Protein AF-A0A529MIV0-F1 (afdb_monomer_lite)

Radius of gyration: 14.33 Å; chains: 1; bounding box: 42×28×38 Å

pLDDT: mean 92.87, std 10.55, range [42.03, 98.12]

Secondary structure (DSSP, 8-state):
-----HHHHHHTT-TT--EEEEESS---SSS-B-B-TT-----S-HHHHTTEEEEE--HHHHS--SHHHHHHHHHHHHHHHHHHSTT--HHHHHHHHHHH--STTBTT--HHHH-

Structure (mmCIF, N/CA/C/O backbone):
data_AF-A0A529MIV0-F1
#
_entry.id   AF-A0A529MIV0-F1
#
loop_
_atom_site.group_PDB
_atom_site.id
_atom_site.type_symbol
_atom_site.label_atom_id
_atom_site.label_alt_id
_atom_site.label_comp_id
_atom_site.label_asym_id
_atom_site.label_entity_id
_atom_site.label_seq_id
_atom_site.pdbx_PDB_ins_code
_atom_site.Cartn_x
_atom_site.Cartn_y
_atom_site.Cartn_z
_atom_site.occupancy
_atom_site.B_iso_or_equiv
_atom_site.auth_seq_id
_atom_site.auth_comp_id
_atom_site.auth_asym_id
_atom_site.auth_atom_id
_atom_site.pdbx_PDB_model_num
ATOM 1 N N . ASN A 1 1 ? 24.361 -6.160 16.331 1.00 42.03 1 ASN A N 1
ATOM 2 C CA . ASN A 1 1 ? 23.296 -6.220 17.358 1.00 42.03 1 ASN A CA 1
ATOM 3 C C . ASN A 1 1 ? 22.565 -4.889 17.413 1.00 42.03 1 ASN A C 1
ATOM 5 O O . ASN A 1 1 ? 22.978 -4.017 18.161 1.00 42.03 1 ASN A O 1
ATOM 9 N N . GLY A 1 2 ? 21.549 -4.713 16.565 1.00 55.09 2 GLY A N 1
ATOM 10 C CA . GLY A 1 2 ? 20.801 -3.452 16.458 1.00 55.09 2 GLY A CA 1
ATOM 11 C C . GLY A 1 2 ? 19.883 -3.373 15.234 1.00 55.09 2 GLY A C 1
ATOM 12 O O . GLY A 1 2 ? 19.810 -2.323 14.619 1.00 55.09 2 GLY A O 1
ATOM 13 N N . GLN A 1 3 ? 19.261 -4.482 14.817 1.00 51.22 3 GLN A N 1
ATOM 14 C CA . GLN A 1 3 ? 18.478 -4.535 13.569 1.00 51.22 3 GLN A CA 1
ATOM 15 C C . GLN A 1 3 ? 17.226 -5.416 13.694 1.00 51.22 3 GLN A C 1
ATOM 17 O O . GLN A 1 3 ? 16.858 -6.130 12.771 1.00 51.22 3 GLN A O 1
ATOM 22 N N . GLN A 1 4 ? 16.581 -5.412 14.855 1.00 53.53 4 GLN A N 1
ATOM 23 C CA . GLN A 1 4 ? 15.144 -5.655 14.870 1.00 53.53 4 GLN A CA 1
ATOM 24 C C . GLN A 1 4 ? 14.532 -4.298 15.136 1.00 53.53 4 GLN A C 1
ATOM 26 O O . GLN A 1 4 ? 14.709 -3.750 16.225 1.00 53.53 4 GLN A O 1
ATOM 31 N N . ASP A 1 5 ? 13.897 -3.726 14.116 1.00 58.78 5 ASP A N 1
ATOM 32 C CA . ASP A 1 5 ? 12.998 -2.613 14.348 1.00 58.78 5 ASP A CA 1
ATOM 33 C C . ASP A 1 5 ? 11.820 -3.168 15.159 1.00 58.78 5 ASP A C 1
ATOM 35 O O . ASP A 1 5 ? 10.899 -3.810 14.651 1.00 58.78 5 ASP A O 1
ATOM 39 N N . TYR A 1 6 ? 11.925 -3.027 16.479 1.00 61.50 6 TYR A N 1
ATOM 40 C CA . TYR A 1 6 ? 10.907 -3.495 17.409 1.00 61.50 6 TYR A CA 1
ATOM 41 C C . TYR A 1 6 ? 9.577 -2.772 17.197 1.00 61.50 6 TYR A C 1
ATOM 43 O O . TYR A 1 6 ? 8.542 -3.311 17.586 1.00 61.50 6 TYR A O 1
ATOM 51 N N . LEU A 1 7 ? 9.595 -1.578 16.592 1.00 62.38 7 LEU A N 1
ATOM 52 C CA . LEU A 1 7 ? 8.385 -0.857 16.240 1.00 62.38 7 LEU A CA 1
ATOM 53 C C . LEU A 1 7 ? 7.702 -1.544 15.057 1.00 62.38 7 LEU A C 1
ATOM 55 O O . LEU A 1 7 ? 6.526 -1.876 15.177 1.00 62.38 7 LEU A O 1
ATOM 59 N N . ASP A 1 8 ? 8.433 -1.871 13.992 1.00 66.88 8 ASP A N 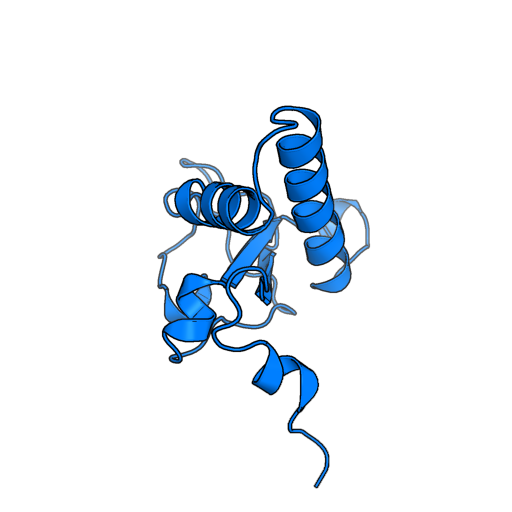1
ATOM 60 C CA . ASP A 1 8 ? 7.876 -2.593 12.837 1.00 66.88 8 ASP A CA 1
ATOM 61 C C . ASP A 1 8 ? 7.332 -3.968 13.232 1.00 66.88 8 ASP A C 1
ATOM 63 O O . ASP A 1 8 ? 6.217 -4.342 12.862 1.00 66.88 8 ASP A O 1
ATOM 67 N N . LEU A 1 9 ? 8.068 -4.706 14.069 1.00 80.62 9 LEU A N 1
ATOM 68 C CA . LEU A 1 9 ? 7.595 -5.983 14.607 1.00 80.62 9 LEU A CA 1
ATOM 69 C C . LEU A 1 9 ? 6.337 -5.820 15.471 1.00 80.62 9 LEU A C 1
ATOM 71 O O . LEU A 1 9 ? 5.461 -6.683 15.443 1.00 80.62 9 LEU A O 1
ATOM 75 N N . ALA A 1 10 ? 6.217 -4.720 16.220 1.00 85.69 10 ALA A N 1
ATOM 76 C CA . ALA A 1 10 ? 5.032 -4.431 17.025 1.00 85.69 10 ALA A CA 1
ATOM 77 C C . ALA A 1 10 ? 3.805 -4.044 16.179 1.00 85.69 10 ALA A C 1
ATOM 79 O O . ALA A 1 10 ? 2.676 -4.134 16.677 1.00 85.69 10 ALA A O 1
ATOM 80 N N . LEU A 1 11 ? 4.006 -3.629 14.924 1.00 90.19 11 LEU A N 1
ATOM 81 C CA . LEU A 1 11 ? 2.937 -3.331 13.970 1.00 90.19 11 LEU A CA 1
ATOM 82 C C . LEU A 1 11 ? 2.377 -4.587 13.289 1.00 90.19 11 LEU A C 1
ATOM 84 O O . LEU A 1 11 ? 1.251 -4.551 12.789 1.00 90.19 11 LEU A O 1
ATOM 88 N N . ILE A 1 12 ? 3.098 -5.712 13.316 1.00 92.12 12 ILE A N 1
ATOM 89 C CA . ILE A 1 12 ? 2.621 -6.974 12.739 1.00 92.12 12 ILE A CA 1
ATOM 90 C C . ILE A 1 12 ? 1.305 -7.392 13.407 1.00 92.12 12 ILE A C 1
ATOM 92 O O . ILE A 1 12 ? 1.192 -7.488 14.631 1.00 92.12 12 ILE A O 1
ATOM 96 N N . GLY A 1 13 ? 0.285 -7.637 12.581 1.00 89.25 13 GLY A N 1
ATOM 97 C CA . GLY A 1 13 ? -1.050 -8.031 13.033 1.00 89.25 13 GLY A CA 1
ATOM 98 C C . GLY A 1 13 ? -1.899 -6.894 13.615 1.00 89.25 13 GLY A C 1
ATOM 99 O O . GLY A 1 13 ? -2.991 -7.159 14.120 1.00 89.25 13 GLY A O 1
ATOM 100 N N . LYS A 1 14 ? -1.446 -5.632 13.565 1.00 93.69 14 LYS A N 1
ATOM 101 C CA . LYS A 1 14 ? -2.286 -4.478 13.917 1.00 93.69 14 LYS A CA 1
ATOM 102 C C . LYS A 1 14 ? -3.242 -4.164 12.769 1.00 93.69 14 LYS A C 1
ATOM 104 O O . LYS A 1 14 ? -2.814 -3.893 11.658 1.00 93.69 14 LYS A O 1
ATOM 109 N N . SER A 1 15 ? -4.535 -4.102 13.077 1.00 91.75 15 SER A N 1
ATOM 110 C CA . SER A 1 15 ? -5.628 -3.978 12.099 1.00 91.75 15 SER A CA 1
ATOM 111 C C . SER A 1 15 ? -5.645 -2.696 11.257 1.00 91.75 15 SER A C 1
ATOM 113 O O . SER A 1 15 ? -6.470 -2.577 10.360 1.00 91.75 15 SER A O 1
ATOM 115 N N . THR A 1 16 ? -4.835 -1.695 11.599 1.00 94.25 16 THR A N 1
ATOM 116 C CA . THR A 1 16 ? -4.767 -0.409 10.883 1.00 94.25 16 THR A CA 1
ATOM 117 C C . THR A 1 16 ? -3.346 -0.039 10.474 1.00 94.25 16 THR A C 1
ATOM 119 O O . THR A 1 16 ? -3.120 1.075 10.006 1.00 94.25 16 THR A O 1
ATOM 122 N N . ALA A 1 17 ? -2.370 -0.917 10.719 1.00 94.94 17 ALA A N 1
ATOM 123 C CA . ALA A 1 17 ? -1.015 -0.707 10.237 1.00 94.94 17 ALA A CA 1
ATOM 124 C C . ALA A 1 17 ? -0.938 -1.165 8.780 1.00 94.94 17 ALA A C 1
ATOM 126 O O . ALA A 1 17 ? -1.484 -2.208 8.434 1.00 94.94 17 ALA A O 1
ATOM 127 N N . ILE A 1 18 ? -0.263 -0.383 7.942 1.00 96.88 18 ILE A N 1
ATOM 128 C CA . ILE A 1 18 ? 0.024 -0.739 6.554 1.00 96.88 18 ILE A CA 1
ATOM 129 C C . ILE A 1 18 ? 1.537 -0.659 6.381 1.00 96.88 18 ILE A C 1
ATOM 131 O O . ILE A 1 18 ? 2.136 0.387 6.631 1.00 96.88 18 ILE A O 1
ATOM 135 N N . PHE A 1 19 ? 2.141 -1.761 5.953 1.00 96.75 19 PHE A N 1
ATOM 136 C CA . PHE A 1 19 ? 3.526 -1.804 5.505 1.00 96.75 19 PHE A CA 1
ATOM 137 C C . PHE A 1 19 ? 3.581 -1.311 4.060 1.00 96.75 19 PHE A C 1
ATOM 139 O O . PHE A 1 19 ? 2.729 -1.670 3.248 1.00 96.75 19 PHE A O 1
ATOM 146 N N . VAL A 1 20 ? 4.548 -0.454 3.737 1.00 97.38 20 VAL A N 1
ATOM 147 C CA . VAL A 1 20 ? 4.557 0.252 2.452 1.00 97.38 20 VAL A CA 1
ATOM 148 C C . VAL A 1 20 ? 5.815 -0.054 1.654 1.00 97.38 20 VAL A C 1
ATOM 150 O O . VAL A 1 20 ? 6.919 0.286 2.073 1.00 97.38 20 VAL A O 1
ATOM 153 N N . GLY A 1 21 ? 5.624 -0.612 0.462 1.00 97.38 21 GLY A N 1
ATOM 154 C CA . GLY A 1 21 ? 6.640 -0.699 -0.582 1.00 97.38 21 GLY A CA 1
ATOM 155 C C . GLY A 1 21 ? 6.408 0.314 -1.709 1.00 97.38 21 GLY A C 1
ATOM 156 O O . GLY A 1 21 ? 5.442 1.080 -1.716 1.00 97.38 21 GLY A O 1
ATOM 157 N N . ALA A 1 22 ? 7.300 0.314 -2.695 1.00 97.94 22 ALA A N 1
ATOM 158 C CA . ALA A 1 22 ? 7.256 1.219 -3.839 1.00 97.94 22 ALA A CA 1
ATOM 159 C C . ALA A 1 22 ? 7.397 0.460 -5.164 1.00 97.94 22 ALA A C 1
ATOM 161 O O . ALA A 1 22 ? 8.284 -0.376 -5.332 1.00 97.94 22 ALA A O 1
ATOM 162 N N . LEU A 1 23 ? 6.554 0.804 -6.135 1.00 97.94 23 LEU A N 1
ATOM 163 C CA . LEU A 1 23 ? 6.714 0.419 -7.536 1.00 97.94 23 LEU A CA 1
ATOM 164 C C . LEU A 1 23 ? 7.540 1.484 -8.262 1.00 97.94 23 LEU A C 1
ATOM 166 O O . LEU A 1 23 ? 7.478 2.666 -7.919 1.00 97.94 23 LEU A O 1
ATOM 170 N N . SER A 1 24 ? 8.272 1.088 -9.303 1.00 95.38 24 SER A N 1
ATOM 171 C CA . SER A 1 24 ? 9.038 2.033 -10.135 1.00 95.38 24 SER A CA 1
ATOM 172 C C . SER A 1 24 ? 8.149 3.016 -10.907 1.00 95.38 24 SER A C 1
ATOM 174 O O . SER A 1 24 ? 8.583 4.109 -11.253 1.00 95.38 24 SER A O 1
ATOM 176 N N . THR A 1 25 ? 6.905 2.623 -11.173 1.00 95.31 25 THR A N 1
ATOM 177 C CA . THR A 1 25 ? 5.890 3.392 -11.897 1.00 95.31 25 THR A CA 1
ATOM 178 C C . THR A 1 25 ? 4.502 2.861 -11.540 1.00 95.31 25 THR A C 1
ATOM 180 O O . THR A 1 25 ? 4.366 1.784 -10.950 1.00 95.31 25 THR A O 1
ATOM 183 N N . ASN A 1 26 ? 3.450 3.593 -11.898 1.00 94.69 26 ASN A N 1
ATOM 184 C CA . ASN A 1 26 ? 2.089 3.076 -11.823 1.00 94.69 26 ASN A CA 1
ATOM 185 C C . ASN A 1 26 ? 1.829 2.040 -12.925 1.00 94.69 26 ASN A C 1
ATOM 187 O O . ASN A 1 26 ? 1.976 2.316 -14.115 1.00 94.69 26 ASN A O 1
ATOM 191 N N . GLY A 1 27 ? 1.394 0.846 -12.524 1.00 95.81 27 GLY A N 1
ATOM 192 C CA . GLY A 1 27 ? 1.079 -0.233 -13.455 1.00 95.81 27 GLY A CA 1
ATOM 193 C C . GLY A 1 27 ? -0.284 -0.071 -14.128 1.00 95.81 27 GLY A C 1
ATOM 194 O O . GLY A 1 27 ? -1.232 0.486 -13.576 1.00 95.81 27 GLY A O 1
ATOM 195 N N . THR A 1 28 ? -0.408 -0.652 -15.314 1.00 96.88 28 THR A N 1
ATOM 196 C CA . THR A 1 28 ? -1.665 -0.837 -16.048 1.00 96.88 28 THR A CA 1
ATOM 197 C C . THR A 1 28 ? -1.802 -2.304 -16.460 1.00 96.88 28 THR A C 1
ATOM 199 O O . THR A 1 28 ? -0.855 -3.080 -16.340 1.00 96.88 28 THR A O 1
ATOM 202 N N . THR A 1 29 ? -2.967 -2.711 -16.970 1.00 97.19 29 THR A N 1
ATOM 203 C CA . THR A 1 29 ? -3.153 -4.082 -17.482 1.00 97.19 29 THR A CA 1
ATOM 204 C C . THR A 1 29 ? -2.293 -4.379 -18.712 1.00 97.19 29 THR A C 1
ATOM 206 O O . THR A 1 29 ? -1.910 -5.528 -18.917 1.00 97.19 29 THR A O 1
ATOM 209 N N . ALA A 1 30 ? -1.978 -3.358 -19.516 1.00 97.38 30 ALA A N 1
ATOM 210 C CA . ALA A 1 30 ? -1.127 -3.479 -20.698 1.00 97.38 30 ALA A CA 1
ATOM 211 C C . ALA A 1 30 ? 0.368 -3.374 -20.353 1.00 97.38 30 ALA A C 1
ATOM 213 O O . ALA A 1 30 ? 1.175 -4.149 -20.855 1.00 97.38 30 ALA A O 1
ATOM 214 N N . ASN A 1 31 ? 0.723 -2.438 -19.471 1.00 97.06 31 ASN A N 1
ATOM 215 C CA . ASN A 1 31 ? 2.092 -2.187 -19.027 1.00 97.06 31 ASN A CA 1
ATOM 216 C C . ASN A 1 31 ? 2.170 -2.409 -17.524 1.00 97.06 31 ASN A C 1
ATOM 218 O O . ASN A 1 31 ? 1.840 -1.518 -16.738 1.00 97.06 31 ASN A O 1
ATOM 222 N N . LYS A 1 32 ? 2.551 -3.623 -17.139 1.00 97.94 32 LYS A N 1
ATOM 223 C CA . LYS A 1 32 ? 2.592 -4.025 -15.738 1.00 97.94 32 LYS A CA 1
ATOM 224 C C . LYS A 1 32 ? 3.798 -3.421 -15.021 1.00 97.94 32 LYS A C 1
ATOM 226 O O . LYS A 1 32 ? 4.885 -3.358 -15.590 1.00 97.94 32 LYS A O 1
ATOM 231 N N . ALA A 1 33 ? 3.605 -3.011 -13.773 1.00 97.56 33 ALA A N 1
ATOM 232 C CA . ALA A 1 33 ? 4.659 -2.459 -12.930 1.00 97.56 33 ALA A CA 1
ATOM 233 C C . ALA A 1 33 ? 5.416 -3.551 -12.165 1.00 97.56 33 ALA A C 1
ATOM 235 O O . ALA A 1 33 ? 4.927 -4.667 -11.976 1.00 97.56 33 ALA A O 1
ATOM 236 N N . GLN A 1 34 ? 6.613 -3.191 -11.714 1.00 97.38 34 GLN A N 1
ATOM 237 C CA . GLN A 1 34 ? 7.471 -3.991 -10.845 1.00 97.38 34 GLN A CA 1
ATOM 238 C C . GLN A 1 34 ? 7.863 -3.158 -9.625 1.00 97.38 34 GLN A C 1
ATOM 240 O O . GLN A 1 34 ?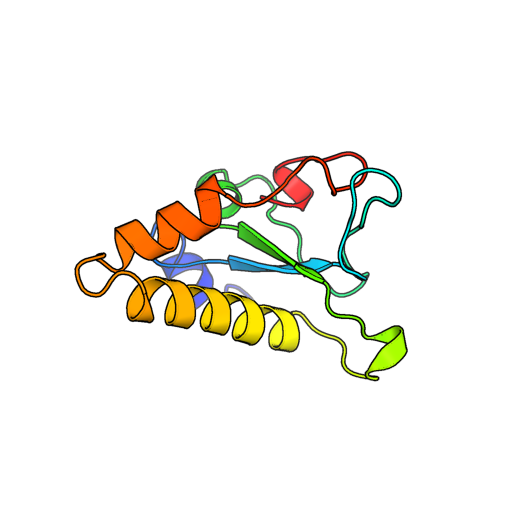 7.787 -1.923 -9.662 1.00 97.38 34 GLN A O 1
ATOM 245 N N . LEU A 1 35 ? 8.298 -3.829 -8.556 1.00 97.00 35 LEU A N 1
ATOM 246 C CA . LEU A 1 35 ? 8.913 -3.139 -7.426 1.00 97.00 35 LEU A CA 1
ATOM 247 C C . LEU A 1 35 ? 10.087 -2.282 -7.898 1.00 97.00 35 LEU A C 1
ATOM 249 O O . LEU A 1 35 ? 10.862 -2.660 -8.780 1.00 97.00 35 LEU A O 1
ATOM 253 N N . ALA A 1 36 ? 10.214 -1.110 -7.291 1.00 96.88 36 ALA A N 1
ATOM 254 C CA . ALA A 1 36 ? 11.403 -0.305 -7.450 1.00 96.88 36 ALA A CA 1
ATOM 255 C C . ALA A 1 36 ? 12.597 -1.019 -6.799 1.00 96.88 36 ALA A C 1
ATOM 257 O O . ALA A 1 36 ? 12.448 -1.680 -5.775 1.00 96.88 36 ALA A O 1
ATOM 258 N N . TRP A 1 37 ? 13.795 -0.847 -7.361 1.00 95.12 37 TRP A N 1
ATOM 259 C CA . TRP A 1 37 ? 15.006 -1.552 -6.912 1.00 95.12 37 TRP A CA 1
ATOM 260 C C . TRP A 1 37 ? 15.375 -1.307 -5.437 1.00 95.12 37 TRP A C 1
ATOM 262 O O . TRP A 1 37 ? 16.098 -2.102 -4.847 1.00 95.12 37 TRP A O 1
ATOM 272 N N . TYR A 1 38 ? 14.899 -0.201 -4.862 1.00 93.31 38 TYR A N 1
ATOM 273 C CA . TYR A 1 38 ? 15.125 0.210 -3.476 1.00 93.31 38 TYR A CA 1
ATOM 274 C C . TYR A 1 38 ? 13.981 -0.183 -2.527 1.00 93.31 38 TYR A C 1
ATOM 276 O O . TYR A 1 38 ? 14.033 0.170 -1.352 1.00 93.31 38 TYR A O 1
ATOM 284 N N . SER A 1 39 ? 12.908 -0.800 -3.028 1.00 96.44 39 SER A N 1
ATOM 285 C CA . SER A 1 39 ? 11.769 -1.191 -2.199 1.00 96.44 39 SER A CA 1
ATOM 286 C C . SER A 1 39 ? 12.063 -2.470 -1.429 1.00 96.44 39 SER A C 1
ATOM 288 O O . SER A 1 39 ? 12.724 -3.376 -1.937 1.00 96.44 39 SER A O 1
ATOM 290 N N . ASP A 1 40 ? 11.466 -2.572 -0.246 1.00 93.38 40 ASP A N 1
ATOM 291 C CA . ASP A 1 40 ? 11.331 -3.835 0.467 1.00 93.38 40 ASP A CA 1
ATOM 292 C C . ASP A 1 40 ? 10.272 -4.737 -0.184 1.00 93.38 40 ASP A C 1
ATOM 294 O O . ASP A 1 40 ? 9.433 -4.283 -0.974 1.00 93.38 40 ASP A O 1
ATOM 298 N N . TYR A 1 41 ? 10.323 -6.017 0.188 1.00 94.88 41 TYR A N 1
ATOM 299 C CA . TYR A 1 41 ? 9.375 -7.066 -0.184 1.00 94.88 41 TYR A CA 1
ATOM 300 C C . TYR A 1 41 ? 8.521 -7.439 1.032 1.00 94.88 41 TYR A C 1
ATOM 302 O O . TYR A 1 41 ? 9.019 -7.419 2.159 1.00 94.88 41 TYR A O 1
ATOM 310 N N . ALA A 1 42 ? 7.275 -7.864 0.812 1.00 95.50 42 ALA A N 1
ATOM 311 C CA . ALA A 1 42 ? 6.395 -8.311 1.898 1.00 95.50 42 ALA A CA 1
ATOM 312 C C . ALA A 1 42 ? 6.950 -9.526 2.679 1.00 95.50 42 ALA A C 1
ATOM 314 O O . ALA A 1 42 ? 6.681 -9.695 3.871 1.00 95.50 42 ALA A O 1
ATOM 315 N N . GLY A 1 43 ? 7.743 -10.377 2.022 1.00 95.62 43 GLY A N 1
ATOM 316 C CA . GLY A 1 43 ? 8.335 -11.574 2.613 1.00 95.62 43 GLY A CA 1
ATOM 317 C C . GLY A 1 43 ? 7.311 -12.690 2.818 1.00 95.62 43 GLY A C 1
ATOM 318 O O . GLY A 1 43 ? 6.256 -12.707 2.198 1.00 95.62 43 GLY A O 1
ATOM 319 N N . THR A 1 44 ? 7.614 -13.669 3.671 1.00 95.81 44 THR A N 1
ATOM 320 C CA . THR A 1 44 ? 6.781 -14.878 3.851 1.00 95.81 44 THR A CA 1
ATOM 321 C C . THR A 1 44 ? 5.799 -14.804 5.021 1.00 95.81 44 THR A C 1
ATOM 323 O O . THR A 1 44 ? 4.997 -15.719 5.207 1.00 95.81 44 THR A O 1
ATOM 326 N N . ASN A 1 45 ? 5.844 -13.742 5.832 1.00 95.31 45 ASN A N 1
ATOM 327 C CA . ASN A 1 45 ? 4.916 -13.578 6.947 1.00 95.31 45 ASN A CA 1
ATOM 328 C C . ASN A 1 45 ? 3.547 -13.134 6.419 1.00 95.31 45 ASN A C 1
ATOM 330 O O . ASN A 1 45 ? 3.374 -11.990 6.009 1.00 95.31 45 ASN A O 1
ATOM 334 N N . THR A 1 46 ? 2.553 -14.017 6.490 1.00 95.88 46 THR A N 1
ATOM 335 C CA . THR A 1 46 ? 1.201 -13.755 5.978 1.00 95.88 46 THR A CA 1
ATOM 336 C C . THR A 1 46 ? 0.501 -12.579 6.670 1.00 95.88 46 THR A C 1
ATOM 338 O O . THR A 1 46 ? -0.336 -11.911 6.063 1.00 95.88 46 THR A O 1
ATOM 341 N N . GLN A 1 47 ? 0.852 -12.267 7.923 1.00 95.44 47 GLN A N 1
ATOM 342 C CA . GLN A 1 47 ? 0.325 -11.089 8.619 1.00 95.44 47 GLN A CA 1
ATOM 343 C C . GLN A 1 47 ? 0.891 -9.785 8.047 1.00 95.44 47 GLN A C 1
ATOM 345 O O . GLN A 1 47 ? 0.189 -8.780 8.057 1.00 95.44 47 GLN A O 1
ATOM 350 N N . VAL A 1 48 ? 2.125 -9.808 7.533 1.00 95.56 48 VAL A N 1
ATOM 351 C CA . VAL A 1 48 ? 2.715 -8.676 6.805 1.00 95.56 48 VAL A CA 1
ATOM 352 C C . VAL A 1 48 ? 2.126 -8.601 5.402 1.00 95.56 48 VAL A C 1
ATOM 354 O O . VAL A 1 48 ? 1.619 -7.548 5.044 1.00 95.56 48 VAL A O 1
ATOM 357 N N . GLN A 1 49 ? 2.107 -9.714 4.655 1.00 96.56 49 GLN A N 1
ATOM 358 C CA . GLN A 1 49 ? 1.555 -9.776 3.290 1.00 96.56 49 GLN A CA 1
ATOM 359 C C . GLN A 1 49 ? 0.139 -9.190 3.223 1.00 96.56 49 GLN A C 1
ATOM 361 O O . GLN A 1 49 ? -0.122 -8.265 2.465 1.00 96.56 49 GLN A O 1
ATOM 366 N N . SER A 1 50 ? -0.744 -9.634 4.124 1.00 96.19 50 SER A N 1
ATOM 367 C CA . SER A 1 50 ? -2.132 -9.154 4.185 1.00 96.19 50 SER A CA 1
ATOM 368 C C . SER A 1 50 ? -2.298 -7.657 4.485 1.00 96.19 50 SER A C 1
ATOM 370 O O . SER A 1 50 ? -3.413 -7.157 4.378 1.00 96.19 50 SER A O 1
ATOM 372 N N . HIS A 1 51 ? -1.236 -6.959 4.897 1.00 97.00 51 HIS A N 1
ATOM 373 C CA . HIS A 1 51 ? -1.229 -5.533 5.234 1.00 97.00 51 HIS A CA 1
ATOM 374 C C . HIS A 1 51 ? -0.086 -4.783 4.528 1.00 97.00 51 HIS A C 1
ATOM 376 O O . HIS A 1 51 ? 0.341 -3.725 4.993 1.00 97.00 51 HIS A O 1
ATOM 382 N N . PHE A 1 52 ? 0.426 -5.319 3.419 1.00 97.50 52 PHE A N 1
ATOM 383 C CA . PHE A 1 52 ? 1.471 -4.689 2.621 1.00 97.50 52 PHE A CA 1
ATOM 384 C C . PHE A 1 52 ? 0.856 -4.055 1.373 1.00 97.50 52 PHE A C 1
ATOM 386 O O . PHE A 1 52 ? 0.070 -4.683 0.670 1.00 97.50 52 PHE A O 1
ATOM 393 N N . LEU A 1 53 ? 1.194 -2.796 1.098 1.00 97.75 53 LEU A N 1
ATOM 394 C CA . LEU A 1 53 ? 0.733 -2.076 -0.084 1.00 97.75 53 LEU A CA 1
ATOM 395 C C . LEU A 1 53 ? 1.893 -1.414 -0.809 1.00 97.75 53 LEU A C 1
ATOM 397 O O . LEU A 1 53 ? 2.827 -0.887 -0.206 1.00 97.75 53 LEU A O 1
ATOM 401 N N . VAL A 1 54 ? 1.783 -1.386 -2.131 1.00 97.69 54 VAL A N 1
ATOM 402 C CA . VAL A 1 54 ? 2.763 -0.768 -3.019 1.00 97.69 54 VAL A CA 1
ATOM 403 C C . VAL A 1 54 ? 2.090 0.263 -3.910 1.00 97.69 54 VAL A C 1
ATOM 405 O O . VAL A 1 54 ? 0.945 0.098 -4.332 1.00 97.69 54 VAL A O 1
ATOM 408 N N . VAL A 1 55 ? 2.808 1.337 -4.224 1.00 97.12 55 VAL A N 1
ATOM 409 C CA . VAL A 1 55 ? 2.340 2.377 -5.148 1.00 97.12 55 VAL A CA 1
ATOM 410 C C . VAL A 1 55 ? 3.494 2.892 -6.003 1.00 97.12 55 VAL A C 1
ATOM 412 O O . VAL A 1 55 ? 4.652 2.826 -5.592 1.00 97.12 55 VAL A O 1
ATOM 415 N N . GLY A 1 56 ? 3.185 3.378 -7.206 1.00 96.44 56 GLY A N 1
ATOM 416 C CA . GLY A 1 56 ? 4.166 3.952 -8.122 1.00 96.44 56 GLY A CA 1
ATOM 417 C C . GLY A 1 56 ? 4.787 5.235 -7.586 1.00 96.44 56 GLY A C 1
ATOM 418 O O . GLY A 1 56 ? 4.090 6.230 -7.387 1.00 96.44 56 GLY A O 1
ATOM 419 N N . VAL A 1 57 ? 6.108 5.227 -7.424 1.00 92.94 57 VAL A N 1
ATOM 420 C CA . VAL A 1 57 ? 6.925 6.414 -7.164 1.00 92.94 57 VAL A CA 1
ATOM 421 C C . VAL A 1 57 ? 7.736 6.659 -8.433 1.00 92.94 57 VAL A C 1
ATOM 423 O O . VAL A 1 57 ? 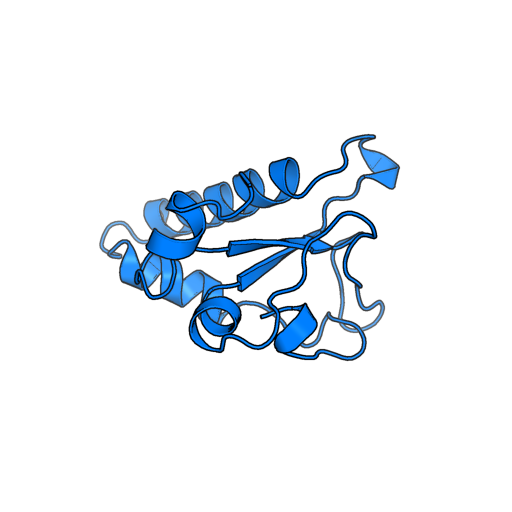8.769 6.031 -8.643 1.00 92.94 57 VAL A O 1
ATOM 426 N N . GLU A 1 58 ? 7.218 7.530 -9.306 1.00 91.00 58 GLU A N 1
ATOM 427 C CA . GLU A 1 58 ? 7.788 7.910 -10.615 1.00 91.00 58 GLU A CA 1
ATOM 428 C C . GLU A 1 58 ? 9.107 8.697 -10.440 1.00 91.00 58 GLU A C 1
ATOM 430 O O . GLU A 1 58 ? 9.200 9.904 -10.702 1.00 91.00 58 GLU A O 1
ATOM 435 N N . GLY A 1 59 ? 10.124 8.040 -9.885 1.00 87.12 59 GLY A N 1
ATOM 436 C CA . GLY A 1 59 ? 11.399 8.651 -9.518 1.00 87.12 59 GLY A CA 1
ATOM 437 C C . GLY A 1 59 ? 12.203 9.112 -10.730 1.00 87.12 59 GLY A C 1
ATOM 438 O O . GLY A 1 59 ? 12.915 10.110 -10.651 1.00 87.12 59 GLY A O 1
ATOM 439 N N . ASP A 1 60 ? 12.024 8.460 -11.878 1.00 88.19 60 ASP A N 1
ATOM 440 C CA . ASP A 1 60 ? 12.594 8.858 -13.169 1.00 88.19 60 ASP A CA 1
ATOM 441 C C . ASP A 1 60 ? 12.098 10.238 -13.634 1.00 88.19 60 ASP A C 1
ATOM 443 O O . ASP A 1 60 ? 12.823 10.962 -14.315 1.00 88.19 60 ASP A O 1
ATOM 447 N N . LYS A 1 61 ? 10.886 10.628 -13.226 1.00 90.25 61 LYS A N 1
ATOM 448 C CA . LYS A 1 61 ? 10.276 11.927 -13.551 1.00 90.25 61 LYS A CA 1
ATOM 449 C C . LYS A 1 61 ? 10.498 12.974 -12.470 1.00 90.25 61 LYS A C 1
ATOM 451 O O . LYS A 1 61 ? 10.634 14.155 -12.777 1.00 90.25 61 LYS A O 1
ATOM 456 N N . THR A 1 62 ? 10.480 12.560 -11.207 1.00 90.06 62 THR A N 1
ATOM 457 C CA . THR A 1 62 ? 10.496 13.478 -10.055 1.00 90.06 62 THR A CA 1
ATOM 458 C C . THR A 1 62 ? 11.879 13.664 -9.436 1.00 90.06 62 THR A C 1
ATOM 460 O O . THR A 1 62 ? 12.099 14.641 -8.725 1.00 90.06 62 THR A O 1
ATOM 463 N N . GLY A 1 63 ? 12.808 12.736 -9.673 1.00 91.06 63 GLY A N 1
ATOM 464 C CA . GLY A 1 63 ? 14.089 12.656 -8.969 1.00 91.06 63 GLY A CA 1
ATOM 465 C C . GLY A 1 63 ? 13.981 12.151 -7.524 1.00 91.06 63 GLY A C 1
ATOM 466 O O . GLY A 1 63 ? 14.995 12.094 -6.830 1.00 91.06 63 GLY A O 1
ATOM 467 N N . LEU A 1 64 ? 12.781 11.791 -7.056 1.00 88.12 64 LEU A N 1
ATOM 468 C CA . LEU A 1 64 ? 12.527 11.329 -5.694 1.00 88.12 64 LEU A CA 1
ATOM 469 C C . LEU A 1 64 ? 12.393 9.806 -5.676 1.00 88.12 64 LEU A C 1
ATOM 471 O O . LEU A 1 64 ? 11.559 9.234 -6.374 1.00 88.12 64 LEU A O 1
ATOM 475 N N . TYR A 1 65 ? 13.214 9.155 -4.858 1.00 91.88 65 TYR A N 1
ATOM 476 C CA . TYR A 1 65 ? 13.276 7.701 -4.745 1.00 91.88 65 TYR A CA 1
ATOM 477 C C . TYR A 1 65 ? 13.176 7.305 -3.275 1.00 91.88 65 TYR A C 1
ATOM 479 O O . TYR A 1 65 ? 13.827 7.909 -2.423 1.00 91.88 65 TYR A O 1
ATOM 487 N N . GLY A 1 66 ? 12.363 6.296 -2.978 1.00 93.50 66 GLY A N 1
ATOM 488 C CA . GLY A 1 66 ? 12.238 5.733 -1.636 1.00 93.50 66 GLY A CA 1
ATOM 489 C C . GLY A 1 66 ? 10.802 5.382 -1.270 1.00 93.50 66 GLY A C 1
ATOM 490 O O . GLY A 1 66 ? 9.853 6.060 -1.669 1.00 93.50 66 GLY A O 1
ATOM 491 N N . THR A 1 67 ? 10.641 4.353 -0.440 1.00 94.81 67 THR A N 1
ATOM 492 C CA . THR A 1 67 ? 9.352 3.999 0.180 1.00 94.81 67 THR A CA 1
ATOM 493 C C . THR A 1 67 ? 8.789 5.155 1.016 1.00 94.81 67 THR A C 1
ATOM 495 O O . THR A 1 67 ? 7.574 5.315 1.115 1.00 94.81 67 THR A O 1
ATOM 498 N N . SER A 1 68 ? 9.650 6.061 1.497 1.00 94.38 68 SER A N 1
ATOM 499 C CA . SER A 1 68 ? 9.270 7.325 2.145 1.00 94.38 68 SER A CA 1
ATOM 500 C C . SER A 1 68 ? 8.425 8.260 1.270 1.00 94.38 68 SER A C 1
ATOM 502 O O . SER A 1 68 ? 7.759 9.134 1.815 1.00 94.38 68 SER A O 1
ATOM 504 N N . PHE A 1 69 ? 8.416 8.086 -0.057 1.00 95.19 69 PHE A N 1
ATOM 505 C CA . PHE A 1 69 ? 7.530 8.818 -0.974 1.00 95.19 69 PHE A CA 1
ATOM 506 C C . PHE A 1 69 ? 6.278 8.020 -1.360 1.00 95.19 69 PHE A C 1
ATOM 508 O O . PHE A 1 69 ? 5.276 8.616 -1.741 1.00 95.19 69 PHE A O 1
ATOM 515 N N . ALA A 1 70 ? 6.291 6.696 -1.192 1.00 96.62 70 ALA A N 1
ATOM 516 C CA . ALA A 1 70 ? 5.109 5.845 -1.325 1.00 96.62 70 ALA A CA 1
ATOM 517 C C . ALA A 1 70 ? 4.169 5.979 -0.111 1.00 96.62 70 ALA A C 1
ATOM 519 O O . ALA A 1 70 ? 2.957 6.146 -0.265 1.00 96.62 70 ALA A O 1
ATOM 520 N N . ALA A 1 71 ? 4.724 5.980 1.104 1.00 97.00 71 ALA A N 1
ATOM 521 C CA . ALA A 1 71 ? 3.973 6.083 2.358 1.00 97.00 71 ALA A CA 1
ATOM 522 C C . ALA A 1 71 ? 3.018 7.296 2.439 1.00 97.00 71 ALA A C 1
ATOM 524 O O . ALA A 1 71 ? 1.841 7.104 2.776 1.00 97.00 71 ALA A O 1
ATOM 525 N N . PRO A 1 72 ? 3.435 8.535 2.101 1.00 96.81 72 PRO A N 1
ATOM 526 C CA . PRO A 1 72 ? 2.526 9.679 2.107 1.00 96.81 72 PRO A CA 1
ATOM 527 C C . PRO A 1 72 ? 1.434 9.594 1.030 1.00 96.81 72 PRO A C 1
ATOM 529 O O . PRO A 1 72 ? 0.348 10.123 1.253 1.00 96.81 72 PRO A O 1
ATOM 532 N N . ILE A 1 73 ? 1.659 8.904 -0.098 1.00 96.50 73 ILE A N 1
ATOM 533 C CA . ILE A 1 73 ? 0.621 8.695 -1.126 1.00 96.50 73 ILE A CA 1
ATOM 534 C C . ILE A 1 73 ? -0.496 7.803 -0.572 1.00 96.50 73 ILE A C 1
ATOM 536 O O . ILE A 1 73 ? -1.668 8.172 -0.639 1.00 96.50 73 ILE A O 1
ATOM 540 N N . ILE A 1 74 ? -0.139 6.672 0.047 1.00 97.62 74 ILE A N 1
ATOM 541 C CA . ILE A 1 74 ? -1.109 5.756 0.674 1.00 97.62 74 ILE A CA 1
ATOM 542 C C . ILE A 1 74 ? -1.837 6.446 1.834 1.00 97.62 74 ILE A C 1
ATOM 544 O O . ILE A 1 74 ? -3.057 6.336 1.955 1.00 97.62 74 ILE A O 1
ATOM 548 N N . SER A 1 75 ? -1.117 7.235 2.637 1.00 98.06 75 SER A N 1
ATOM 549 C CA . SER A 1 75 ? -1.719 8.065 3.692 1.00 98.06 75 SER A CA 1
ATOM 550 C C . SER A 1 75 ? -2.719 9.079 3.121 1.00 98.06 75 SER A C 1
ATOM 552 O O . SER A 1 75 ? -3.796 9.283 3.683 1.00 98.06 75 SER A O 1
ATOM 554 N N . GLY A 1 76 ? -2.408 9.676 1.967 1.00 98.06 76 GLY A N 1
ATOM 555 C CA . GLY A 1 76 ? -3.317 10.546 1.225 1.00 98.06 76 GLY A CA 1
ATOM 556 C C . GLY A 1 76 ? -4.581 9.820 0.757 1.00 98.06 76 GLY A C 1
ATOM 557 O O . GLY A 1 76 ? -5.680 10.347 0.926 1.00 98.06 76 GLY A O 1
ATOM 558 N N . TYR A 1 77 ? -4.462 8.594 0.238 1.00 97.50 77 TYR A N 1
ATOM 559 C CA . TYR A 1 77 ? -5.627 7.775 -0.118 1.00 97.50 77 TYR A CA 1
ATOM 560 C C . TYR A 1 77 ? -6.503 7.465 1.098 1.00 97.50 77 TYR A C 1
ATOM 562 O O . TYR A 1 77 ? -7.719 7.645 1.022 1.00 97.50 77 TYR A O 1
ATOM 570 N N . ALA A 1 78 ? -5.903 7.095 2.233 1.00 97.88 78 ALA A N 1
ATOM 571 C CA . ALA A 1 78 ? -6.633 6.886 3.483 1.00 97.88 78 ALA A CA 1
ATOM 572 C C . ALA A 1 78 ? -7.409 8.148 3.906 1.00 97.88 78 ALA A C 1
ATOM 574 O O . ALA A 1 78 ? -8.589 8.070 4.252 1.00 97.88 78 ALA A O 1
ATOM 575 N N . ALA A 1 79 ? -6.778 9.324 3.813 1.00 98.12 79 ALA A N 1
ATOM 576 C CA . ALA A 1 79 ? -7.409 10.601 4.139 1.00 98.12 79 ALA A CA 1
ATOM 577 C C . ALA A 1 79 ? -8.579 10.938 3.198 1.00 98.12 79 ALA A C 1
ATOM 579 O O . ALA A 1 79 ? -9.625 11.396 3.660 1.00 98.12 79 ALA A O 1
ATOM 580 N N . ILE A 1 80 ? -8.444 10.674 1.894 1.00 97.81 80 ILE A N 1
ATOM 581 C CA . ILE A 1 80 ? -9.520 10.877 0.911 1.00 97.81 80 ILE A CA 1
ATOM 582 C C . ILE A 1 80 ? -10.708 9.955 1.208 1.00 97.81 80 ILE A C 1
ATOM 584 O O . ILE A 1 80 ? -11.850 10.420 1.215 1.00 97.81 80 ILE A O 1
ATOM 588 N N . ILE A 1 81 ? -10.458 8.671 1.487 1.00 96.06 81 ILE A N 1
ATOM 589 C CA . ILE A 1 81 ? -11.510 7.711 1.854 1.00 96.06 81 ILE A CA 1
ATOM 590 C C . ILE A 1 81 ? -12.215 8.176 3.132 1.00 96.06 81 ILE A C 1
ATOM 592 O O . ILE A 1 81 ? -13.440 8.291 3.133 1.00 96.06 81 ILE A O 1
ATOM 596 N N . GLY A 1 82 ? -11.468 8.524 4.184 1.00 96.56 82 GLY A N 1
ATOM 597 C CA . GLY A 1 82 ? -12.038 9.013 5.444 1.00 96.56 82 GLY A CA 1
ATOM 598 C C . GLY A 1 82 ? -12.823 10.322 5.299 1.00 96.56 82 GLY A C 1
ATOM 599 O O . GLY A 1 82 ? -13.857 10.500 5.940 1.00 96.56 82 GLY A O 1
ATOM 600 N N . SER A 1 83 ? -12.386 11.222 4.414 1.00 96.94 83 SER A N 1
ATOM 601 C CA . SER A 1 83 ? -13.106 12.464 4.106 1.00 96.94 83 SER A CA 1
ATOM 602 C C . SER A 1 83 ? -14.416 12.202 3.356 1.00 96.94 83 SER A C 1
ATOM 604 O O . SER A 1 83 ? -15.441 12.808 3.669 1.00 96.94 83 SER A O 1
ATOM 606 N N . LYS A 1 84 ? -14.407 11.276 2.390 1.00 96.75 84 LYS A N 1
ATOM 607 C CA . LYS A 1 84 ? -15.587 10.909 1.597 1.00 96.75 84 LYS A CA 1
ATOM 608 C C . LYS A 1 84 ? -16.606 10.108 2.409 1.00 96.75 84 LYS A C 1
ATOM 610 O O . LYS A 1 84 ? -17.809 10.323 2.276 1.00 96.75 84 LYS A O 1
ATOM 615 N N . PHE A 1 85 ? -16.132 9.190 3.244 1.00 96.75 85 PHE A N 1
ATOM 616 C CA . PHE A 1 85 ? -16.947 8.298 4.060 1.00 96.75 85 PHE A CA 1
ATOM 617 C C . PHE A 1 85 ? -16.762 8.637 5.538 1.00 96.75 85 PHE A C 1
ATOM 619 O O . PHE A 1 85 ? -16.122 7.913 6.289 1.00 96.75 85 PHE A O 1
ATOM 626 N N . THR A 1 86 ? -17.382 9.732 5.978 1.00 94.94 86 THR A N 1
ATOM 627 C CA . THR A 1 86 ? -17.185 10.319 7.320 1.00 94.94 86 THR A CA 1
ATOM 628 C C . THR A 1 86 ? -17.587 9.427 8.502 1.00 94.94 86 THR A C 1
ATOM 630 O O . THR A 1 86 ? -17.305 9.763 9.650 1.00 94.94 86 THR A O 1
ATOM 633 N N . LYS A 1 87 ? -18.254 8.296 8.243 1.00 97.31 87 LYS A N 1
ATOM 634 C CA . LYS A 1 87 ? -18.614 7.277 9.244 1.00 97.31 87 LYS A CA 1
ATOM 635 C C . LYS A 1 87 ? -17.722 6.032 9.199 1.00 97.31 87 LYS A C 1
ATOM 637 O O . LYS A 1 87 ? -17.910 5.147 10.030 1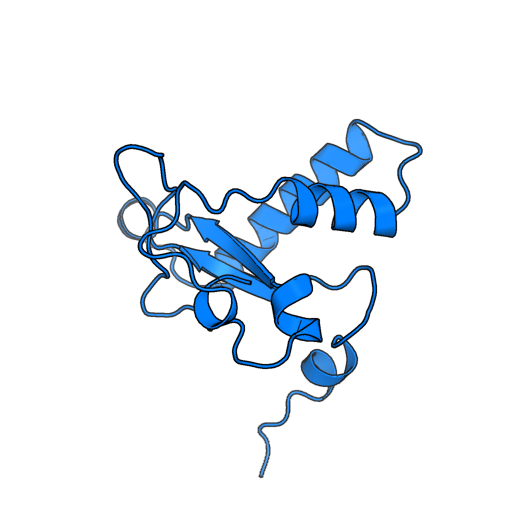.00 97.31 87 LYS A O 1
ATOM 642 N N . ALA A 1 88 ? -16.813 5.933 8.229 1.00 96.81 88 ALA A N 1
ATOM 643 C CA . ALA A 1 88 ? -15.899 4.808 8.124 1.00 96.81 88 ALA A CA 1
ATOM 644 C C . ALA A 1 88 ? -14.925 4.825 9.306 1.00 96.81 88 ALA A C 1
ATOM 646 O O . ALA A 1 88 ? -14.314 5.846 9.623 1.00 96.81 88 ALA A O 1
ATOM 647 N N . THR A 1 89 ? -14.781 3.685 9.972 1.00 97.81 89 THR A N 1
ATOM 648 C CA . THR A 1 89 ? -13.779 3.513 11.024 1.00 97.81 89 THR A CA 1
ATOM 649 C C . THR A 1 89 ? -12.382 3.369 10.408 1.00 97.81 89 THR A C 1
ATOM 651 O O . THR A 1 89 ? -12.262 2.969 9.248 1.00 97.81 89 THR A O 1
ATOM 654 N N . PRO A 1 90 ? -11.298 3.605 11.170 1.00 96.44 90 PRO A N 1
ATOM 655 C CA . PRO A 1 90 ? -9.935 3.384 10.677 1.00 96.44 90 PRO A CA 1
ATOM 656 C C . PRO A 1 90 ? -9.693 1.974 10.109 1.00 96.44 90 PRO A C 1
ATOM 658 O O . PRO A 1 90 ? -8.981 1.814 9.119 1.00 96.44 90 PRO A O 1
ATOM 661 N N . VAL A 1 91 ? -10.329 0.953 10.695 1.00 97.50 91 VAL A N 1
ATOM 662 C CA . VAL A 1 91 ? -10.262 -0.434 10.204 1.00 97.50 91 VAL A CA 1
ATOM 663 C C . VAL A 1 91 ? -10.976 -0.576 8.860 1.00 97.50 91 VAL A C 1
ATOM 665 O O . VAL A 1 91 ? -10.453 -1.222 7.961 1.00 97.50 91 VAL A O 1
ATOM 668 N N . GLN A 1 92 ? -12.143 0.052 8.689 1.00 98.06 92 GLN A N 1
ATOM 669 C CA . GLN A 1 92 ? -12.853 0.040 7.405 1.00 98.06 92 GLN A CA 1
ATOM 670 C C . GLN A 1 92 ? -12.043 0.736 6.310 1.00 98.06 92 GLN A C 1
ATOM 672 O O . GLN A 1 92 ? -11.905 0.178 5.232 1.00 98.06 92 GLN A O 1
ATOM 677 N N . ILE A 1 93 ? -11.426 1.883 6.610 1.00 98.06 93 ILE A N 1
ATOM 678 C CA . ILE A 1 93 ? -10.553 2.595 5.663 1.00 98.06 93 ILE A CA 1
ATOM 679 C C . ILE A 1 93 ? -9.357 1.722 5.256 1.00 98.06 93 ILE A C 1
ATOM 681 O O . ILE A 1 93 ?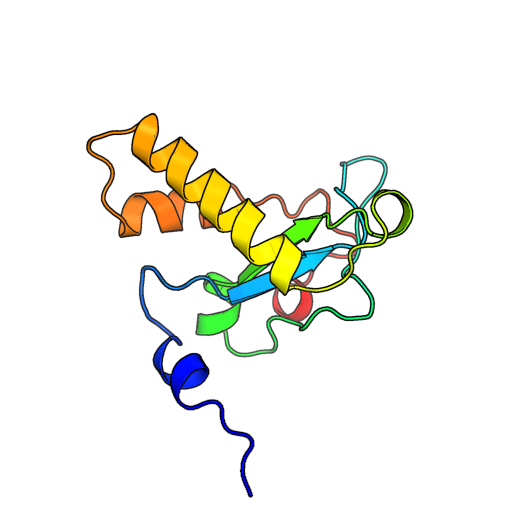 -9.025 1.638 4.076 1.00 98.06 93 ILE A O 1
ATOM 685 N N . THR A 1 94 ? -8.729 1.047 6.223 1.00 97.81 94 THR A N 1
ATOM 686 C CA . THR A 1 94 ? -7.602 0.135 5.963 1.00 97.81 94 THR A CA 1
ATOM 687 C C . THR A 1 94 ? -8.034 -1.022 5.063 1.00 97.81 94 THR A C 1
ATOM 689 O O . THR A 1 94 ? -7.398 -1.290 4.047 1.00 97.81 94 THR A O 1
ATOM 692 N N . ASN A 1 95 ? -9.160 -1.661 5.384 1.00 97.31 95 ASN A N 1
ATOM 693 C CA . ASN A 1 95 ? -9.707 -2.754 4.586 1.00 97.31 95 ASN A CA 1
ATOM 694 C C . ASN A 1 95 ? -10.107 -2.301 3.178 1.00 97.31 95 ASN A C 1
ATOM 696 O O . ASN A 1 95 ? -9.909 -3.056 2.232 1.00 97.31 95 ASN A O 1
ATOM 700 N N . ASP A 1 96 ? -10.646 -1.093 3.015 1.00 97.25 96 ASP A N 1
ATOM 701 C CA . ASP A 1 96 ? -10.985 -0.554 1.697 1.00 97.25 96 ASP A CA 1
ATOM 702 C C . ASP A 1 96 ? -9.730 -0.397 0.832 1.00 97.25 96 ASP A C 1
ATOM 704 O O . ASP A 1 96 ? -9.748 -0.779 -0.338 1.00 97.25 96 ASP A O 1
ATOM 708 N N . LEU A 1 97 ? -8.620 0.090 1.398 1.00 97.62 97 LEU A N 1
ATOM 709 C CA . LEU A 1 97 ? -7.340 0.167 0.685 1.00 97.62 97 LEU A CA 1
ATOM 710 C C . LEU A 1 97 ? -6.821 -1.222 0.293 1.00 97.62 97 LEU A C 1
ATOM 712 O O . LEU A 1 97 ? -6.474 -1.431 -0.867 1.00 97.62 97 LEU A O 1
ATOM 716 N N . LEU A 1 98 ? -6.799 -2.171 1.233 1.00 97.25 98 LEU A N 1
ATOM 717 C CA . LEU A 1 98 ? -6.274 -3.522 1.005 1.00 97.25 98 LEU A CA 1
ATOM 718 C C . LEU A 1 98 ? -7.117 -4.309 -0.007 1.00 97.25 98 LEU A C 1
ATOM 720 O O . LEU A 1 98 ? -6.584 -4.883 -0.950 1.00 97.25 98 LEU A O 1
ATOM 724 N N . ASN A 1 99 ? -8.443 -4.289 0.135 1.00 96.62 99 ASN A N 1
ATOM 725 C CA . ASN A 1 99 ? -9.348 -5.077 -0.706 1.00 96.62 99 ASN A CA 1
ATOM 726 C C . ASN A 1 99 ? -9.494 -4.526 -2.129 1.00 96.62 99 ASN A C 1
ATOM 728 O O . ASN A 1 99 ? -9.934 -5.249 -3.022 1.00 96.62 99 ASN A O 1
ATOM 732 N N . THR A 1 100 ? -9.183 -3.245 -2.344 1.00 96.12 100 THR A N 1
ATOM 733 C CA . THR A 1 100 ? -9.260 -2.613 -3.671 1.00 96.12 100 THR A CA 1
ATOM 734 C C . THR A 1 100 ? -7.899 -2.453 -4.341 1.00 96.12 100 THR A C 1
ATOM 736 O O . THR A 1 100 ? -7.835 -2.016 -5.496 1.00 96.12 100 THR A O 1
ATOM 739 N N . ALA A 1 101 ? -6.816 -2.839 -3.660 1.00 96.81 101 ALA A N 1
ATOM 740 C CA . ALA A 1 101 ? -5.486 -2.879 -4.239 1.00 96.81 101 ALA A CA 1
ATOM 741 C C . ALA A 1 101 ? -5.463 -3.817 -5.452 1.00 96.81 101 ALA A C 1
ATOM 743 O O . ALA A 1 101 ? -5.943 -4.951 -5.425 1.00 96.81 101 ALA A O 1
ATOM 744 N N . ARG A 1 102 ? -4.922 -3.314 -6.561 1.00 97.19 102 ARG A N 1
ATOM 745 C CA . ARG A 1 102 ? -4.925 -4.025 -7.836 1.00 97.19 102 ARG A CA 1
ATOM 746 C C . ARG A 1 102 ? -3.679 -4.878 -7.999 1.00 97.19 102 ARG A C 1
ATOM 748 O O . ARG A 1 102 ? -2.568 -4.362 -7.982 1.00 97.19 102 ARG A O 1
ATOM 755 N N . THR A 1 103 ? -3.887 -6.164 -8.252 1.00 97.19 103 THR A N 1
ATOM 756 C CA . THR A 1 103 ? -2.820 -7.139 -8.521 1.00 97.19 103 THR A CA 1
ATOM 757 C C . THR A 1 103 ? -2.645 -7.419 -10.017 1.00 97.19 103 THR A C 1
ATOM 759 O O . THR A 1 103 ? -1.583 -7.840 -10.470 1.00 97.19 103 THR A O 1
ATOM 762 N N . ASP A 1 104 ? -3.660 -7.118 -10.829 1.00 97.94 104 ASP A N 1
ATOM 763 C CA . ASP A 1 104 ? -3.674 -7.330 -12.281 1.00 97.94 104 ASP A CA 1
ATOM 764 C C . ASP A 1 104 ? -2.726 -6.389 -13.051 1.00 97.94 104 ASP A C 1
ATOM 766 O O . ASP A 1 104 ? -2.344 -6.682 -14.188 1.00 97.94 104 ASP A O 1
ATOM 770 N N . THR A 1 105 ? -2.309 -5.290 -12.420 1.00 97.81 105 THR A N 1
ATOM 771 C CA . THR A 1 105 ? -1.324 -4.320 -12.925 1.00 97.81 105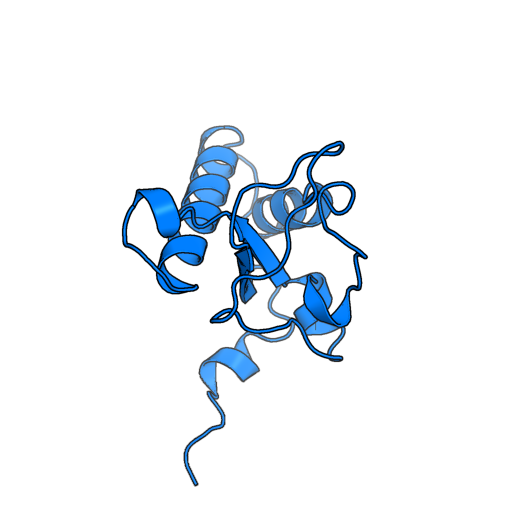 THR A CA 1
ATOM 772 C C . THR A 1 105 ? 0.115 -4.653 -12.552 1.00 97.81 105 THR A C 1
ATOM 774 O O . THR A 1 105 ? 1.023 -3.925 -12.956 1.00 97.81 105 THR A O 1
ATOM 777 N N . LEU A 1 106 ? 0.342 -5.723 -11.790 1.00 98.00 106 LEU A N 1
ATOM 778 C CA . LEU A 1 106 ? 1.658 -6.107 -11.291 1.00 98.00 106 LEU A CA 1
ATOM 779 C C . LEU A 1 106 ? 2.230 -7.248 -12.127 1.00 98.00 106 LEU A C 1
ATOM 781 O O . LEU A 1 106 ? 1.544 -8.220 -12.469 1.00 98.00 106 LEU A O 1
ATOM 785 N N . ALA A 1 107 ? 3.497 -7.113 -12.509 1.00 97.81 107 ALA A N 1
ATOM 786 C CA . ALA A 1 107 ? 4.188 -8.120 -13.294 1.00 97.81 107 ALA A CA 1
ATOM 787 C C . ALA A 1 107 ? 4.465 -9.339 -12.410 1.00 97.81 107 ALA A C 1
ATOM 789 O O . ALA A 1 107 ? 5.114 -9.209 -11.374 1.00 97.81 107 ALA A O 1
ATOM 790 N N . ASN A 1 108 ? 3.983 -10.509 -12.849 1.00 96.06 108 ASN A N 1
ATOM 791 C CA . ASN A 1 108 ? 4.142 -11.790 -12.154 1.00 96.06 108 ASN A CA 1
ATOM 792 C C . ASN A 1 108 ? 3.800 -11.688 -10.660 1.00 96.06 108 ASN A C 1
ATOM 794 O O . ASN A 1 108 ? 4.645 -11.969 -9.817 1.00 96.06 108 ASN A O 1
ATOM 798 N N . TYR A 1 109 ? 2.588 -11.212 -10.352 1.00 97.31 109 TYR A N 1
ATOM 799 C CA . TYR A 1 109 ? 2.151 -10.999 -8.974 1.00 97.31 109 TYR A CA 1
ATOM 800 C C . TYR A 1 109 ? 2.405 -12.232 -8.091 1.00 97.31 109 TYR A C 1
ATOM 802 O O . TYR A 1 109 ? 1.952 -13.335 -8.397 1.00 97.31 109 TYR A O 1
ATOM 810 N N . ASP A 1 110 ? 3.112 -11.991 -6.992 1.00 97.75 110 ASP A N 1
ATOM 811 C CA . ASP A 1 110 ? 3.425 -12.927 -5.920 1.00 97.75 110 ASP A CA 1
ATOM 812 C C . ASP A 1 110 ? 3.194 -12.191 -4.584 1.00 97.75 110 ASP A C 1
ATOM 814 O O . ASP A 1 110 ? 3.821 -11.145 -4.367 1.00 97.75 110 ASP A O 1
ATOM 818 N N . PRO A 1 111 ? 2.324 -12.696 -3.689 1.00 96.88 111 PRO A N 1
ATOM 819 C CA . PRO A 1 111 ? 2.079 -12.097 -2.374 1.00 96.88 111 PRO A CA 1
ATOM 820 C C . PRO A 1 111 ? 3.350 -11.892 -1.543 1.00 96.88 111 PRO A C 1
ATOM 822 O O . PRO A 1 111 ? 3.463 -10.928 -0.793 1.00 96.88 111 PRO A O 1
ATOM 825 N N . SER A 1 112 ? 4.364 -12.749 -1.702 1.00 96.88 112 SER A N 1
ATOM 826 C CA . SER A 1 112 ? 5.634 -12.599 -0.983 1.00 96.88 112 SER A CA 1
ATOM 827 C C . SER A 1 112 ? 6.472 -11.405 -1.445 1.00 96.88 112 SER A C 1
ATOM 829 O O . SER A 1 112 ? 7.361 -10.949 -0.723 1.00 96.88 112 SER A O 1
ATOM 831 N N . ILE A 1 113 ? 6.170 -10.870 -2.627 1.00 97.00 113 ILE A N 1
ATOM 832 C CA . ILE A 1 113 ? 6.801 -9.680 -3.192 1.00 97.00 113 ILE A CA 1
ATOM 833 C C . ILE A 1 113 ? 5.933 -8.453 -2.906 1.00 97.00 113 ILE A C 1
ATOM 835 O O . ILE A 1 113 ? 6.444 -7.455 -2.402 1.00 97.00 113 ILE A O 1
ATOM 839 N N . TYR A 1 114 ? 4.636 -8.531 -3.210 1.00 97.12 114 TYR A N 1
ATOM 840 C CA . TYR A 1 114 ? 3.761 -7.359 -3.311 1.00 97.12 114 TYR A CA 1
ATOM 841 C C . TYR A 1 114 ? 2.722 -7.205 -2.195 1.00 97.12 114 TYR A C 1
ATOM 843 O O . TYR A 1 114 ? 2.078 -6.157 -2.166 1.00 97.12 114 TYR A O 1
ATOM 851 N N . GLY A 1 115 ? 2.574 -8.195 -1.307 1.00 94.81 115 GLY A N 1
ATOM 852 C CA . GLY A 1 115 ? 1.450 -8.277 -0.367 1.00 94.81 115 GLY A CA 1
ATOM 853 C C . GLY A 1 115 ? 0.293 -9.068 -0.939 1.00 94.81 115 GLY A C 1
ATOM 854 O O . GLY A 1 115 ? -0.244 -8.644 -1.988 1.00 94.81 115 GLY A O 1
#

Foldseek 3Di:
DPPDPVVVVVCQQPLQDAAEFEWCAAFDLVRAIEGDPQTDWQADPVSSLLRYAYYYDPCVVVVDDDSVVRVVVLVVQLVVCCVVVVPQDSSNSSCVCSVPHDQSRHDPDDSRGGD

Sequence (115 aa):
NGQQDYLDLALIGKSTAIFVGALSTNGTTANKAQLAWYSDYAGTNTQVQSHFLVVGVEGDKTGLYGTSFAAPIISGYAAIIGSKFTKATPVQITNDLLNTARTDTLANYDPSIYG